Protein AF-A0A660Y5V7-F1 (afdb_monomer_lite)

Secondary structure (DSSP, 8-state):
-TTSHHHHHHHHHH-B-SSS-B--HHHHHT-------HHHHHHHHHHHHHHHHHHHHHHHHHHHHHHHHHHHHHHHHHHHHTTGGGHHHHHHHHHHHHS-HHHHHHHHTTS-HHHHHHHHHS-------HHHHHHHHHHHHHHHHHHHHHHHHHHHHHHHHSS--

pLDDT: mean 76.0, std 17.57, range [40.72, 97.88]

Radius of gyration: 35.85 Å; chains: 1; bounding box: 72×31×100 Å

Structure (mmCIF, N/CA/C/O backbone):
data_AF-A0A660Y5V7-F1
#
_entry.id   AF-A0A660Y5V7-F1
#
loop_
_atom_site.group_PDB
_atom_site.id
_atom_site.type_symbol
_atom_site.label_atom_id
_atom_site.label_alt_id
_atom_site.label_comp_id
_atom_site.label_asym_id
_atom_site.label_entity_id
_atom_site.label_seq_id
_atom_site.pdbx_PDB_ins_code
_atom_site.Cartn_x
_atom_site.Cartn_y
_atom_site.Cartn_z
_atom_site.occupancy
_atom_site.B_iso_or_equiv
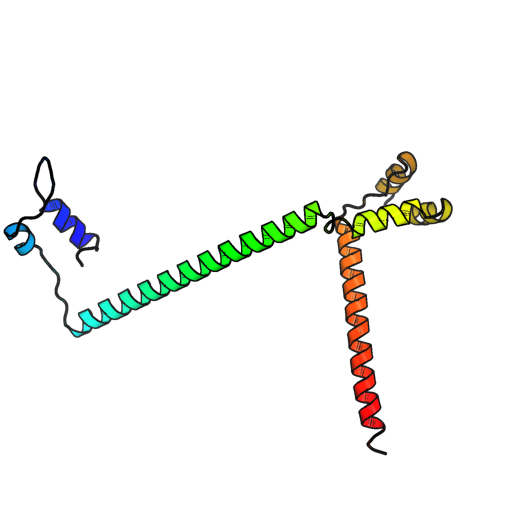_atom_site.auth_seq_id
_atom_site.auth_comp_id
_atom_site.auth_asym_id
_atom_site.auth_atom_id
_atom_site.pdbx_PDB_model_num
ATOM 1 N N . PHE A 1 1 ? -15.061 2.137 18.866 1.00 87.19 1 PHE A N 1
ATOM 2 C CA . PHE A 1 1 ? -14.893 2.781 20.186 1.00 87.19 1 PHE A CA 1
ATOM 3 C C . PHE A 1 1 ? -13.682 2.246 20.952 1.00 87.19 1 PHE A C 1
ATOM 5 O O . PHE A 1 1 ? -12.762 3.018 21.168 1.00 87.19 1 PHE A O 1
ATOM 12 N N . LEU A 1 2 ? -13.624 0.957 21.320 1.00 90.06 2 LEU A N 1
ATOM 13 C CA . LEU A 1 2 ? -12.530 0.424 22.159 1.00 90.06 2 LEU A CA 1
ATOM 14 C C . LEU A 1 2 ? -11.126 0.631 21.565 1.00 90.06 2 LEU A C 1
ATOM 16 O O . LEU A 1 2 ? -10.201 0.940 22.299 1.00 90.06 2 LEU A O 1
ATOM 20 N N . ASN A 1 3 ? -10.986 0.549 20.240 1.00 90.44 3 ASN A N 1
ATOM 21 C CA . ASN A 1 3 ? -9.714 0.788 19.539 1.00 90.44 3 ASN A CA 1
ATOM 22 C C . ASN A 1 3 ? -9.455 2.268 19.196 1.00 90.44 3 ASN A C 1
ATOM 24 O O . ASN A 1 3 ? -8.478 2.578 18.526 1.00 90.44 3 ASN A O 1
ATOM 28 N N . SER A 1 4 ? -10.347 3.184 19.584 1.00 91.75 4 SER A N 1
ATOM 29 C CA . SER A 1 4 ? -10.115 4.621 19.382 1.00 91.75 4 SER A CA 1
ATOM 30 C C . SER A 1 4 ? -9.173 5.163 20.460 1.00 91.75 4 SER A C 1
ATOM 32 O O . SER A 1 4 ? -9.198 4.620 21.566 1.00 91.75 4 SER A O 1
ATOM 34 N N . PRO A 1 5 ? -8.418 6.248 20.199 1.00 93.69 5 PRO A N 1
ATOM 35 C CA . PRO A 1 5 ? -7.536 6.860 21.195 1.00 93.69 5 PRO A CA 1
ATOM 36 C C . PRO A 1 5 ? -8.252 7.141 22.518 1.00 93.69 5 PRO A C 1
ATOM 38 O O . PRO A 1 5 ? -7.811 6.689 23.561 1.00 93.69 5 PRO A O 1
ATOM 41 N N . PHE A 1 6 ? -9.450 7.727 22.457 1.00 92.44 6 PHE A N 1
ATOM 42 C CA . PHE A 1 6 ? -10.273 7.985 23.639 1.00 92.44 6 PHE A CA 1
ATOM 43 C C . PHE A 1 6 ? -10.605 6.717 24.449 1.00 92.44 6 PHE A C 1
ATOM 45 O O . PHE A 1 6 ? -10.541 6.716 25.677 1.00 92.44 6 PHE A O 1
ATOM 52 N N . GLY A 1 7 ? -10.971 5.625 23.767 1.00 93.00 7 GLY A N 1
ATOM 53 C CA . GLY A 1 7 ? -11.265 4.349 24.424 1.00 93.00 7 GLY A CA 1
ATOM 54 C C . GLY A 1 7 ? -10.016 3.711 25.034 1.00 93.00 7 GLY A C 1
ATOM 55 O O . GLY A 1 7 ? -10.078 3.187 26.144 1.00 93.00 7 GLY A O 1
ATOM 56 N N . GLN A 1 8 ? -8.885 3.799 24.334 1.00 93.75 8 GLN A N 1
ATOM 57 C CA . GLN A 1 8 ? -7.592 3.313 24.808 1.00 93.75 8 GLN A CA 1
ATOM 58 C C . GLN A 1 8 ? -7.100 4.116 26.015 1.00 93.75 8 GLN A C 1
ATOM 60 O O . GLN A 1 8 ? -6.740 3.511 27.016 1.00 93.75 8 GLN A O 1
ATOM 65 N N . ASP A 1 9 ? -7.184 5.446 25.997 1.00 93.50 9 ASP A N 1
ATOM 66 C CA . ASP A 1 9 ? -6.820 6.306 27.131 1.00 93.50 9 ASP A CA 1
ATOM 67 C C . ASP A 1 9 ? -7.626 5.953 28.388 1.00 93.50 9 ASP A C 1
ATOM 69 O O . ASP A 1 9 ? -7.100 5.888 29.506 1.00 93.50 9 ASP A O 1
ATOM 73 N N . GLN A 1 10 ? -8.919 5.659 28.215 1.00 92.94 10 GLN A N 1
ATOM 74 C CA . GLN A 1 10 ? -9.758 5.202 29.316 1.00 92.94 10 GLN A CA 1
ATOM 75 C C . GLN A 1 10 ? -9.331 3.822 29.843 1.00 92.94 10 GLN A C 1
ATOM 77 O O . GLN A 1 10 ? -9.349 3.594 31.054 1.00 92.94 10 GLN A O 1
ATOM 82 N N . ILE A 1 11 ? -8.933 2.904 28.961 1.00 91.88 11 ILE A N 1
ATOM 83 C CA . ILE A 1 11 ? -8.413 1.584 29.340 1.00 91.88 11 ILE A CA 1
ATOM 84 C C . ILE A 1 11 ? -7.086 1.734 30.095 1.00 91.88 11 ILE A C 1
ATOM 86 O O . ILE A 1 11 ? -6.975 1.216 31.205 1.00 91.88 11 ILE A O 1
ATOM 90 N N . PHE A 1 12 ? -6.134 2.500 29.558 1.00 90.88 12 PHE A N 1
ATOM 91 C CA . PHE A 1 12 ? -4.811 2.734 30.146 1.00 90.88 12 PHE A CA 1
ATOM 92 C C . PHE A 1 12 ? -4.877 3.403 31.521 1.00 90.88 12 PHE A C 1
ATOM 94 O O . PHE A 1 12 ? -4.103 3.063 32.410 1.00 90.88 12 PHE A O 1
ATOM 101 N N . SER A 1 13 ? -5.826 4.318 31.728 1.00 89.44 13 SER A N 1
ATOM 102 C CA . SER A 1 13 ? -6.029 4.968 33.030 1.00 89.44 13 SER A CA 1
ATOM 103 C C . SER A 1 13 ? -6.742 4.088 34.061 1.00 89.44 13 SER A C 1
ATOM 105 O O . SER A 1 13 ? -6.656 4.356 35.258 1.00 89.44 13 SER A O 1
ATOM 107 N N . THR A 1 14 ? -7.459 3.051 33.618 1.00 88.00 14 THR A N 1
ATOM 108 C CA . THR A 1 14 ? -8.280 2.204 34.497 1.00 88.00 14 THR A CA 1
ATOM 109 C C . THR A 1 14 ? -7.625 0.855 34.796 1.00 88.00 14 THR A C 1
ATOM 111 O O . THR A 1 14 ? -7.930 0.257 35.830 1.00 88.00 14 THR A O 1
ATOM 114 N N . GLN A 1 15 ? -6.756 0.355 33.915 1.00 87.88 15 GLN A N 1
ATOM 115 C CA . GLN A 1 15 ? -6.053 -0.915 34.095 1.00 87.88 15 GLN A CA 1
ATOM 116 C C . GLN A 1 15 ? -5.125 -0.886 35.314 1.00 87.88 15 GLN A C 1
ATOM 118 O O . GLN A 1 15 ? -4.581 0.150 35.689 1.00 87.88 15 GLN A O 1
ATOM 123 N N . ALA A 1 16 ? -4.962 -2.040 35.955 1.00 82.19 16 ALA A N 1
ATOM 124 C CA . ALA A 1 16 ? -4.109 -2.189 37.128 1.00 82.19 16 ALA A CA 1
ATOM 125 C C . ALA A 1 16 ? -3.409 -3.555 37.118 1.00 82.19 16 ALA A C 1
ATOM 127 O O . ALA A 1 16 ? -3.912 -4.509 36.524 1.00 82.19 16 ALA A O 1
ATOM 128 N N . GLY A 1 17 ? -2.275 -3.651 37.814 1.00 80.56 17 GLY A N 1
ATOM 129 C CA . GLY A 1 17 ? -1.512 -4.890 37.987 1.00 80.56 17 GLY A CA 1
ATOM 130 C C . GLY A 1 17 ? -0.020 -4.693 37.724 1.00 80.56 17 GLY A C 1
ATOM 131 O O . GLY A 1 17 ? 0.356 -4.112 36.720 1.00 80.56 17 GLY A O 1
ATOM 132 N N . VAL A 1 18 ? 0.832 -5.182 38.631 1.00 73.31 18 VAL A N 1
ATOM 133 C CA . VAL A 1 18 ? 2.296 -4.983 38.562 1.00 73.31 18 VAL A CA 1
ATOM 134 C C . VAL A 1 18 ? 2.969 -5.969 37.598 1.00 73.31 18 VAL A C 1
ATOM 136 O O . VAL A 1 18 ? 3.915 -5.615 36.908 1.00 73.31 18 VAL A O 1
ATOM 139 N N . THR A 1 19 ? 2.491 -7.218 37.542 1.00 79.62 19 THR A N 1
ATOM 140 C CA . THR A 1 19 ? 3.087 -8.280 36.703 1.00 79.62 19 THR A CA 1
ATOM 141 C C . THR A 1 19 ? 2.336 -8.492 35.386 1.00 79.62 19 THR A C 1
ATOM 143 O O . THR A 1 19 ? 2.937 -8.862 34.382 1.00 79.62 19 THR A O 1
ATOM 146 N N . ARG A 1 20 ? 1.015 -8.280 35.382 1.00 78.62 20 ARG A N 1
ATOM 147 C CA . ARG A 1 20 ? 0.159 -8.291 34.189 1.00 78.62 20 ARG A CA 1
ATOM 148 C C . ARG A 1 20 ? -0.906 -7.223 34.365 1.00 78.62 20 ARG A C 1
ATOM 150 O O . ARG A 1 20 ? -1.731 -7.334 35.270 1.00 78.62 20 ARG A O 1
ATOM 157 N N . GLU A 1 21 ? -0.872 -6.215 33.511 1.00 83.44 21 GLU A N 1
ATOM 158 C CA . GLU A 1 21 ? -1.908 -5.191 33.470 1.00 83.44 21 GLU A CA 1
ATOM 159 C C . GLU A 1 21 ? -3.186 -5.786 32.874 1.00 83.44 21 GLU A C 1
ATOM 161 O O . GLU A 1 21 ? -3.155 -6.528 31.888 1.00 83.44 21 GLU A O 1
ATOM 166 N N . GLY A 1 22 ? -4.321 -5.501 33.506 1.00 88.12 22 GLY A N 1
ATOM 167 C CA . GLY A 1 22 ? -5.615 -5.957 33.029 1.00 88.12 22 GLY A CA 1
ATOM 168 C C . GLY A 1 22 ? -6.766 -5.156 33.616 1.00 88.12 22 GLY A C 1
ATOM 169 O O . GLY A 1 22 ? -6.606 -4.385 34.565 1.00 88.12 22 GLY A O 1
ATOM 170 N N . LEU A 1 23 ? -7.947 -5.362 33.036 1.00 90.31 23 LEU A N 1
ATOM 171 C CA . LEU A 1 23 ? -9.202 -4.821 33.541 1.00 90.31 23 LEU A CA 1
ATOM 172 C C . LEU A 1 23 ? -10.016 -5.944 34.183 1.00 90.31 23 LEU A C 1
ATOM 174 O O . LEU A 1 23 ? -10.319 -6.956 33.553 1.00 90.31 23 LEU A O 1
ATOM 178 N N . ASN A 1 24 ? -10.404 -5.750 35.437 1.00 90.06 24 ASN A N 1
ATOM 179 C CA . ASN A 1 24 ? -11.390 -6.581 36.109 1.00 90.06 24 ASN A CA 1
ATOM 180 C C . ASN A 1 24 ? -12.817 -6.200 35.678 1.00 90.06 24 ASN A C 1
ATOM 182 O O . ASN A 1 24 ? -13.066 -5.143 35.095 1.00 90.06 24 ASN A O 1
ATOM 186 N N . TYR A 1 25 ? -13.786 -7.051 36.011 1.00 89.44 25 TYR A N 1
ATOM 187 C CA . TYR A 1 25 ? -15.192 -6.843 35.651 1.00 89.44 25 TYR A CA 1
ATOM 188 C C . TYR A 1 25 ? -15.741 -5.468 36.082 1.00 89.44 25 TYR A C 1
ATOM 190 O O . TYR A 1 25 ? -16.418 -4.784 35.312 1.00 89.44 25 TYR A O 1
ATOM 198 N N . ASN A 1 26 ? -15.409 -5.025 37.298 1.00 90.50 26 ASN A N 1
ATOM 199 C CA . ASN A 1 26 ? -15.878 -3.745 37.831 1.00 90.50 26 ASN A CA 1
ATOM 200 C C . ASN A 1 26 ? -15.255 -2.547 37.103 1.00 90.50 26 ASN A C 1
ATOM 202 O O . ASN A 1 26 ? -15.908 -1.517 36.957 1.00 90.50 26 ASN A O 1
ATOM 206 N N . GLN A 1 27 ? -14.009 -2.673 36.652 1.00 90.75 27 GLN A N 1
ATOM 207 C CA . GLN A 1 27 ? -13.315 -1.673 35.845 1.00 90.75 27 GLN A CA 1
ATOM 208 C C . GLN A 1 27 ? -13.943 -1.563 34.453 1.00 90.75 27 GLN A C 1
ATOM 210 O O . GLN A 1 27 ? -14.259 -0.458 34.021 1.00 90.75 27 GLN A O 1
ATOM 215 N N . ILE A 1 28 ? -14.232 -2.695 33.801 1.00 91.19 28 ILE A N 1
ATOM 216 C CA . ILE A 1 28 ? -14.911 -2.725 32.494 1.00 91.19 28 ILE A CA 1
ATOM 217 C C . ILE A 1 28 ? -16.284 -2.046 32.582 1.00 91.19 28 ILE A C 1
ATOM 219 O O . ILE A 1 28 ? -16.624 -1.214 31.745 1.00 91.19 28 ILE A O 1
ATOM 223 N N . ARG A 1 29 ? -17.062 -2.340 33.630 1.00 91.25 29 ARG A N 1
ATOM 224 C CA . ARG A 1 29 ? -18.400 -1.757 33.827 1.00 91.25 29 ARG A CA 1
ATOM 225 C C . ARG A 1 29 ? -18.383 -0.235 34.038 1.00 91.25 29 ARG A C 1
ATOM 227 O O . ARG A 1 29 ? -19.407 0.414 33.846 1.00 91.25 29 ARG A O 1
ATOM 234 N N . LYS A 1 30 ? -17.246 0.338 34.440 1.00 91.00 30 LYS A N 1
ATOM 235 C CA . LYS A 1 30 ? -17.072 1.786 34.647 1.00 91.00 30 LYS A CA 1
ATOM 236 C C . LYS A 1 30 ? -16.636 2.535 33.384 1.00 91.00 30 LYS A C 1
ATOM 238 O O . LYS A 1 30 ? -16.566 3.765 33.425 1.00 91.00 30 LYS A O 1
ATOM 243 N N . LEU A 1 31 ? -16.350 1.832 32.284 1.00 91.50 31 LEU A N 1
ATOM 244 C CA . LEU A 1 31 ? -15.997 2.470 31.019 1.00 91.50 31 LEU A CA 1
ATOM 245 C C . LEU A 1 31 ? -17.157 3.344 30.523 1.00 91.50 31 LEU A C 1
ATOM 247 O O . LEU A 1 31 ? -18.326 2.962 30.569 1.00 91.50 31 LEU A O 1
ATOM 251 N N . ARG A 1 32 ? -16.821 4.544 30.051 1.00 91.75 32 ARG A N 1
ATOM 252 C CA . ARG A 1 32 ? -17.783 5.547 29.593 1.00 91.75 32 ARG A CA 1
ATOM 253 C C . ARG A 1 32 ? -17.864 5.443 28.083 1.00 91.75 32 ARG A C 1
ATOM 255 O O . ARG A 1 32 ? -17.087 6.067 27.368 1.00 91.75 32 ARG A O 1
ATOM 262 N N . VAL A 1 33 ? -18.799 4.628 27.614 1.00 91.50 33 VAL A N 1
ATOM 263 C CA . VAL A 1 33 ? -19.036 4.443 26.183 1.00 91.50 33 VAL A CA 1
ATOM 264 C C . VAL A 1 33 ? -20.050 5.494 25.711 1.00 91.50 33 VAL A C 1
ATOM 266 O O . VAL A 1 33 ? -21.186 5.473 26.185 1.00 91.50 33 VAL A O 1
ATOM 269 N N . PRO A 1 34 ? -19.685 6.417 24.801 1.00 88.94 34 PRO A N 1
ATOM 270 C CA . PRO A 1 34 ? -20.644 7.289 24.148 1.00 88.94 34 PRO A CA 1
ATOM 271 C C . PRO A 1 34 ? -21.532 6.427 23.250 1.00 88.94 34 PRO A C 1
ATOM 273 O O . PRO A 1 34 ? -21.035 5.698 22.388 1.00 88.94 34 PRO A O 1
ATOM 276 N N . LEU A 1 35 ? -22.840 6.491 23.478 1.00 91.19 35 LEU A N 1
ATOM 277 C CA . LEU A 1 35 ? -23.828 5.716 22.739 1.00 91.19 35 LEU A CA 1
ATOM 278 C C . LEU A 1 35 ? -24.683 6.670 21.892 1.00 91.19 35 LEU A C 1
ATOM 280 O O . LEU A 1 35 ? -25.616 7.269 22.429 1.00 91.19 35 LEU A O 1
ATOM 284 N N . PRO A 1 36 ? -24.355 6.860 20.601 1.00 92.38 36 PRO A N 1
ATOM 285 C CA . PRO A 1 36 ? -25.155 7.699 19.715 1.00 92.38 36 PRO A CA 1
ATOM 286 C C . PRO A 1 36 ? -26.482 7.006 19.340 1.00 92.38 36 PRO A C 1
ATOM 288 O O . PRO A 1 36 ? -26.651 5.813 19.618 1.00 92.38 36 PRO A O 1
ATOM 291 N N . PRO A 1 37 ? -27.436 7.707 18.703 1.00 97.00 37 PRO A N 1
ATOM 292 C CA . PRO A 1 37 ? -28.652 7.100 18.158 1.00 97.00 37 PRO A CA 1
ATOM 293 C C . PRO A 1 37 ? -28.355 5.941 17.193 1.00 97.00 37 PRO A C 1
ATOM 295 O O . PRO A 1 37 ? -27.316 5.921 16.536 1.00 97.00 37 PRO A O 1
ATOM 298 N N . LEU A 1 38 ? -29.277 4.978 17.068 1.00 96.62 38 LEU A N 1
ATOM 299 C CA . LEU A 1 38 ? -29.070 3.772 16.244 1.00 96.62 38 LEU A CA 1
ATOM 300 C C . LEU A 1 38 ? -28.742 4.080 14.776 1.00 96.62 38 LEU A C 1
ATOM 302 O O . LEU A 1 38 ? -27.912 3.403 14.175 1.00 96.62 38 LEU A O 1
ATOM 306 N N . GLU A 1 39 ? -29.366 5.108 14.207 1.00 97.19 39 GLU A N 1
ATOM 307 C CA . GLU A 1 39 ? -29.094 5.537 12.833 1.00 97.19 39 GLU A CA 1
ATOM 308 C C . GLU A 1 39 ? -27.638 5.996 12.659 1.00 97.19 39 GLU A C 1
ATOM 310 O O . GLU A 1 39 ? -26.948 5.555 11.738 1.00 97.19 39 GLU A O 1
ATOM 315 N N . GLU A 1 40 ? -27.131 6.796 13.599 1.00 95.88 40 GLU A N 1
ATOM 316 C CA . GLU A 1 40 ? -25.730 7.219 13.608 1.00 95.88 40 GLU A CA 1
ATOM 317 C C . GLU A 1 40 ? -24.780 6.039 13.835 1.00 95.88 40 GLU A C 1
ATOM 319 O O . GLU A 1 40 ? -23.732 5.970 13.195 1.00 95.88 40 GLU A O 1
ATOM 324 N N . GLN A 1 41 ? -25.139 5.076 14.694 1.00 95.00 41 GLN A N 1
ATOM 325 C CA . GLN A 1 41 ? -24.338 3.862 14.886 1.00 95.00 41 GLN A CA 1
ATOM 326 C C . GLN A 1 41 ? -24.169 3.094 13.569 1.00 95.00 41 GLN A C 1
ATOM 328 O O . GLN A 1 41 ? -23.047 2.726 13.216 1.00 95.00 41 GLN A O 1
ATOM 333 N N . HIS A 1 42 ? -25.257 2.891 12.820 1.00 96.69 42 HIS A N 1
ATOM 334 C CA . HIS A 1 42 ? -25.204 2.226 11.518 1.00 96.69 42 HIS A CA 1
ATOM 335 C C . HIS A 1 42 ? -24.374 3.010 10.500 1.00 96.69 42 HIS A C 1
ATOM 337 O O . HIS A 1 42 ? -23.572 2.416 9.778 1.00 96.69 42 HIS A O 1
ATOM 343 N N . GLU A 1 43 ? -24.516 4.334 10.457 1.00 97.25 43 GLU A N 1
ATOM 344 C CA . GLU A 1 43 ? -23.746 5.169 9.535 1.00 97.25 43 GLU A CA 1
ATOM 345 C C . GLU A 1 43 ? -22.244 5.145 9.859 1.00 97.25 43 GLU A C 1
ATOM 347 O O . GLU A 1 43 ? -21.415 5.049 8.950 1.00 97.25 43 GLU A O 1
ATOM 352 N N . ILE A 1 44 ? -21.876 5.163 11.144 1.00 94.75 44 ILE A N 1
ATOM 353 C CA . ILE A 1 44 ? -20.484 5.016 11.586 1.00 94.75 44 ILE A CA 1
ATOM 354 C C . ILE A 1 44 ? -19.925 3.666 11.129 1.00 94.75 44 ILE A C 1
ATOM 356 O O . ILE A 1 44 ? -18.851 3.630 10.525 1.00 94.75 44 ILE A O 1
ATOM 360 N N . VAL A 1 45 ? -20.646 2.567 11.374 1.00 95.00 45 VAL A N 1
ATOM 361 C CA . VAL A 1 45 ? -20.208 1.220 10.972 1.00 95.00 45 VAL A CA 1
ATOM 362 C C . VAL A 1 45 ? -20.037 1.140 9.456 1.00 95.00 45 VAL A C 1
ATOM 364 O O . VAL A 1 45 ? -18.973 0.738 8.990 1.00 95.00 45 VAL A O 1
ATOM 367 N N . ARG A 1 46 ? -21.015 1.627 8.683 1.00 97.44 46 ARG A N 1
ATOM 368 C CA . ARG A 1 46 ? -20.963 1.641 7.214 1.00 97.44 46 ARG A CA 1
ATOM 369 C C . ARG A 1 46 ? -19.720 2.357 6.686 1.00 97.44 46 ARG A C 1
ATOM 371 O O . ARG A 1 46 ? -19.061 1.859 5.773 1.00 97.44 46 ARG A O 1
ATOM 378 N N . ARG A 1 47 ? -19.388 3.527 7.245 1.00 97.25 47 ARG A N 1
ATOM 379 C CA . ARG A 1 47 ? -18.201 4.299 6.839 1.00 97.25 47 ARG A CA 1
ATOM 380 C C . ARG A 1 47 ? -16.905 3.587 7.198 1.00 97.25 47 ARG A C 1
ATOM 382 O O . ARG A 1 47 ? -15.996 3.544 6.376 1.00 97.25 47 ARG A O 1
ATOM 389 N N . VAL A 1 48 ? -16.82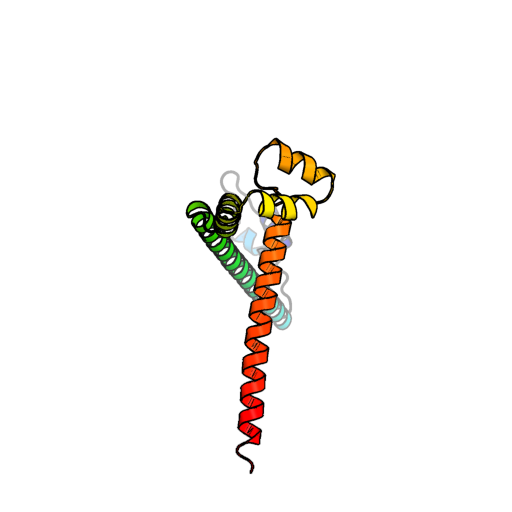4 3.028 8.402 1.00 95.81 48 VAL A N 1
ATOM 390 C CA . VAL A 1 48 ? -15.644 2.282 8.856 1.00 95.81 48 VAL A CA 1
ATOM 391 C C . VAL A 1 48 ? -15.414 1.055 7.972 1.00 95.81 48 VAL A C 1
ATOM 393 O O . VAL A 1 48 ? -14.303 0.855 7.491 1.00 95.81 48 VAL A O 1
ATOM 396 N N . GLU A 1 49 ? -16.457 0.282 7.676 1.00 96.12 49 GLU A N 1
ATOM 397 C CA . GLU A 1 49 ? -16.369 -0.873 6.775 1.00 96.12 49 GLU A CA 1
ATOM 398 C C . GLU A 1 49 ? -15.954 -0.480 5.353 1.00 96.12 49 GLU A C 1
ATOM 400 O O . GLU A 1 49 ? -15.143 -1.169 4.735 1.00 96.12 49 GLU A O 1
ATOM 405 N N . ALA A 1 50 ? -16.475 0.632 4.828 1.00 96.81 50 ALA A N 1
ATOM 406 C CA . ALA A 1 50 ? -16.071 1.140 3.520 1.00 96.81 50 ALA A CA 1
ATOM 407 C C . ALA A 1 50 ? -14.581 1.521 3.489 1.00 96.81 50 ALA A C 1
ATOM 409 O O . ALA A 1 50 ? -13.894 1.220 2.513 1.00 96.81 50 ALA A O 1
ATOM 410 N N . LEU A 1 51 ? -14.069 2.136 4.561 1.00 96.56 51 LEU A N 1
ATOM 411 C CA . LEU A 1 51 ? -12.650 2.475 4.684 1.00 96.56 51 LEU A CA 1
ATOM 412 C C . LEU A 1 51 ? -11.763 1.230 4.778 1.00 96.56 51 LEU A C 1
ATOM 414 O O . LEU A 1 51 ? -10.716 1.202 4.137 1.00 96.56 51 LEU A O 1
ATOM 418 N N . PHE A 1 52 ? -12.180 0.194 5.512 1.00 96.12 52 PHE A N 1
ATOM 419 C CA . PHE A 1 52 ? -11.438 -1.070 5.565 1.00 96.12 52 PHE A CA 1
ATOM 420 C C . PHE A 1 52 ? -11.385 -1.757 4.200 1.00 96.12 52 PHE A C 1
ATOM 422 O O . PHE A 1 52 ? -10.303 -2.108 3.747 1.00 96.12 52 PHE A O 1
ATOM 429 N N . LYS A 1 53 ? -12.514 -1.834 3.484 1.00 97.12 53 LYS A N 1
ATOM 430 C CA . LYS A 1 53 ? -12.533 -2.371 2.112 1.00 97.12 53 LYS A CA 1
ATOM 431 C C . LYS A 1 53 ? -11.599 -1.601 1.183 1.00 97.12 53 LYS A C 1
ATOM 433 O O . LYS A 1 53 ? -10.885 -2.200 0.386 1.00 97.12 53 LYS A O 1
ATOM 438 N N . PHE A 1 54 ? -11.592 -0.275 1.289 1.00 96.75 54 PHE A N 1
ATOM 439 C CA . PHE A 1 54 ? -10.689 0.553 0.500 1.00 96.75 54 PHE A CA 1
ATOM 440 C C . PHE A 1 54 ? -9.216 0.297 0.853 1.00 96.75 54 PHE A C 1
ATOM 442 O O . PHE A 1 54 ? -8.382 0.208 -0.048 1.00 96.75 54 PHE A O 1
ATOM 449 N N . ALA A 1 55 ? -8.889 0.141 2.138 1.00 97.56 55 ALA A N 1
ATOM 450 C CA . ALA A 1 55 ? -7.541 -0.211 2.576 1.00 97.56 55 ALA A CA 1
ATOM 451 C C . ALA A 1 55 ? -7.098 -1.573 2.009 1.00 97.56 55 ALA A C 1
ATOM 453 O O . ALA A 1 55 ? -6.016 -1.654 1.426 1.00 97.56 55 ALA A O 1
ATOM 454 N N . ASP A 1 56 ? -7.962 -2.591 2.073 1.00 97.44 56 ASP A N 1
ATOM 455 C CA . ASP A 1 56 ? -7.701 -3.923 1.512 1.00 97.44 56 ASP A CA 1
ATOM 456 C C . ASP A 1 56 ? -7.443 -3.859 -0.006 1.00 97.44 56 ASP A C 1
ATOM 458 O O . ASP A 1 56 ? -6.540 -4.510 -0.541 1.00 97.44 56 ASP A O 1
ATOM 462 N N . GLU A 1 57 ? -8.216 -3.044 -0.734 1.00 97.25 57 GLU A N 1
ATOM 463 C CA . GLU A 1 57 ? -8.015 -2.830 -2.170 1.00 97.25 57 GLU A CA 1
ATOM 464 C C . GLU A 1 57 ? -6.666 -2.173 -2.481 1.00 97.25 57 GLU A C 1
ATOM 466 O O . GLU A 1 57 ? -5.994 -2.560 -3.445 1.00 97.25 57 GLU A O 1
ATOM 471 N N . VAL A 1 58 ? -6.264 -1.177 -1.688 1.00 97.62 58 VAL A N 1
ATOM 472 C CA . VAL A 1 58 ? -4.970 -0.499 -1.836 1.00 97.62 58 VAL A CA 1
ATOM 473 C C . VAL A 1 58 ? -3.825 -1.470 -1.563 1.00 97.62 58 VAL A C 1
ATOM 475 O O . VAL A 1 58 ? -2.891 -1.538 -2.365 1.00 97.62 58 VAL A O 1
ATOM 478 N N . GLU A 1 59 ? -3.913 -2.261 -0.494 1.00 97.88 59 GLU A N 1
ATOM 479 C CA . GLU A 1 59 ? -2.909 -3.270 -0.151 1.00 97.88 59 GLU A CA 1
ATOM 480 C C . GLU A 1 59 ? -2.762 -4.309 -1.270 1.00 97.88 59 GLU A C 1
ATOM 482 O O . GLU A 1 59 ? -1.653 -4.583 -1.740 1.00 97.88 59 GLU A O 1
ATOM 487 N N . LYS A 1 60 ? -3.885 -4.809 -1.797 1.00 97.69 60 LYS A N 1
ATOM 488 C CA . LYS A 1 60 ? -3.881 -5.751 -2.921 1.00 97.69 60 LYS A CA 1
ATOM 489 C C . LYS A 1 60 ? -3.207 -5.164 -4.163 1.00 97.69 60 LYS A C 1
ATOM 491 O O . LYS A 1 60 ? -2.381 -5.832 -4.788 1.00 97.69 60 LYS A O 1
ATOM 496 N N . ARG A 1 61 ? -3.527 -3.916 -4.524 1.00 96.75 61 ARG A N 1
ATOM 497 C CA . ARG A 1 61 ? -2.905 -3.233 -5.674 1.00 96.75 61 ARG A CA 1
ATOM 498 C C . ARG A 1 61 ? -1.404 -3.034 -5.474 1.00 96.75 61 ARG A C 1
ATOM 500 O O . ARG A 1 61 ? -0.645 -3.205 -6.429 1.00 96.75 61 ARG A O 1
ATOM 507 N N . ALA A 1 62 ? -0.973 -2.696 -4.260 1.00 97.06 62 ALA A N 1
ATOM 508 C CA . ALA A 1 62 ? 0.441 -2.545 -3.935 1.00 97.06 62 ALA A CA 1
ATOM 509 C C . ALA A 1 62 ? 1.197 -3.873 -4.102 1.00 97.06 62 ALA A C 1
ATOM 511 O O . ALA A 1 62 ? 2.253 -3.907 -4.737 1.00 97.06 62 ALA A O 1
ATOM 512 N N . GLU A 1 63 ? 0.625 -4.981 -3.628 1.00 97.88 63 GLU A N 1
ATOM 513 C CA . GLU A 1 63 ? 1.234 -6.306 -3.762 1.00 97.88 63 GLU A CA 1
ATOM 514 C C . GLU A 1 63 ? 1.294 -6.779 -5.225 1.00 97.88 63 GLU A C 1
ATOM 516 O O . GLU A 1 63 ? 2.303 -7.329 -5.677 1.00 97.88 63 GLU A O 1
ATOM 521 N N . GLU A 1 64 ? 0.249 -6.525 -6.015 1.00 97.44 64 GLU A N 1
ATOM 522 C CA . GLU A 1 64 ? 0.252 -6.805 -7.455 1.00 97.44 64 GLU A CA 1
ATOM 523 C C . GLU A 1 64 ? 1.313 -5.983 -8.204 1.00 97.44 64 GLU A C 1
ATOM 525 O O . GLU A 1 64 ? 2.004 -6.509 -9.087 1.00 97.44 64 GLU A O 1
ATOM 530 N N . ALA A 1 65 ? 1.474 -4.705 -7.849 1.00 95.44 65 ALA A N 1
ATOM 531 C CA . ALA A 1 65 ? 2.507 -3.843 -8.409 1.00 95.44 65 ALA A CA 1
ATOM 532 C C . ALA A 1 65 ? 3.912 -4.345 -8.048 1.00 95.44 65 ALA A C 1
ATOM 534 O O . ALA A 1 65 ? 4.763 -4.452 -8.935 1.00 95.44 65 ALA A O 1
ATOM 535 N N . ARG A 1 66 ? 4.137 -4.741 -6.789 1.00 96.44 66 ARG A N 1
ATOM 536 C CA . ARG A 1 66 ? 5.407 -5.312 -6.316 1.00 96.44 66 ARG A CA 1
ATOM 537 C C . ARG A 1 66 ? 5.797 -6.553 -7.117 1.00 96.44 66 ARG A C 1
ATOM 539 O O . ARG A 1 66 ? 6.871 -6.585 -7.719 1.00 96.44 66 ARG A O 1
ATOM 546 N N . LYS A 1 67 ? 4.878 -7.515 -7.253 1.00 96.56 67 LYS A N 1
ATOM 547 C CA . LYS A 1 67 ? 5.080 -8.730 -8.067 1.00 96.56 67 LYS A CA 1
ATOM 548 C C . LYS A 1 67 ? 5.372 -8.418 -9.534 1.00 96.56 67 LYS A C 1
ATOM 550 O O . LYS A 1 67 ? 6.141 -9.124 -10.191 1.00 96.56 67 LYS A O 1
ATOM 555 N N . ARG A 1 68 ? 4.745 -7.376 -10.087 1.00 95.38 68 ARG A N 1
ATOM 556 C CA . ARG A 1 68 ? 4.993 -6.945 -11.469 1.00 95.38 68 ARG A CA 1
ATOM 557 C C . ARG A 1 68 ? 6.406 -6.397 -11.633 1.00 95.38 68 ARG A C 1
ATOM 559 O O . ARG A 1 68 ? 7.067 -6.763 -12.603 1.00 95.38 68 ARG A O 1
ATOM 566 N N . VAL A 1 69 ? 6.866 -5.565 -10.700 1.00 95.00 69 VAL A N 1
ATOM 567 C CA . VAL A 1 69 ? 8.237 -5.038 -10.698 1.00 95.00 69 VAL A CA 1
ATOM 568 C C . VAL A 1 69 ? 9.239 -6.184 -10.620 1.00 95.00 69 VAL A C 1
ATOM 570 O O . VAL A 1 69 ? 10.113 -6.260 -11.476 1.00 95.00 69 VAL A O 1
ATOM 573 N N . GLU A 1 70 ? 9.060 -7.126 -9.692 1.00 93.88 70 GLU A N 1
ATOM 574 C CA . GLU A 1 70 ? 9.926 -8.309 -9.567 1.00 93.88 70 GLU A CA 1
ATOM 575 C C . GLU A 1 70 ? 9.989 -9.129 -10.863 1.00 93.88 70 GLU A C 1
ATOM 577 O O . GLU A 1 70 ? 11.058 -9.534 -11.313 1.00 93.88 70 GLU A O 1
ATOM 582 N N . ARG A 1 71 ? 8.853 -9.343 -11.533 1.00 94.25 71 ARG A N 1
ATOM 583 C CA . ARG A 1 71 ? 8.845 -10.060 -12.815 1.00 94.25 71 ARG A CA 1
ATOM 584 C C . ARG A 1 71 ? 9.607 -9.301 -13.899 1.00 94.25 71 ARG A C 1
ATOM 586 O O . ARG A 1 71 ? 10.341 -9.912 -14.677 1.00 94.25 71 ARG A O 1
ATOM 593 N N . ILE A 1 72 ? 9.414 -7.985 -13.978 1.00 91.38 72 ILE A N 1
ATOM 594 C CA . ILE A 1 72 ? 10.091 -7.144 -14.968 1.00 91.38 72 ILE A CA 1
ATOM 595 C C . ILE A 1 72 ? 11.595 -7.152 -14.709 1.00 91.38 72 ILE A C 1
ATOM 597 O O . ILE A 1 72 ? 12.348 -7.390 -15.651 1.00 91.38 72 ILE A O 1
ATOM 601 N N . THR A 1 73 ? 12.039 -6.976 -13.463 1.00 88.06 73 THR A N 1
ATOM 602 C CA . THR A 1 73 ? 13.466 -6.991 -13.121 1.00 88.06 73 THR A CA 1
ATOM 603 C C . THR A 1 73 ? 14.101 -8.331 -13.470 1.00 88.06 73 THR A C 1
ATOM 605 O O . THR A 1 73 ? 15.115 -8.343 -14.163 1.00 88.06 73 THR A O 1
ATOM 608 N N . GLN A 1 74 ? 13.466 -9.455 -13.125 1.00 88.75 74 GLN A N 1
ATOM 609 C CA . GLN A 1 74 ? 13.950 -10.784 -13.514 1.00 88.75 74 GLN A CA 1
ATOM 610 C C . GLN A 1 74 ? 14.018 -10.951 -15.035 1.00 88.75 74 GLN A C 1
ATOM 612 O O . GLN A 1 74 ? 15.010 -11.450 -15.566 1.00 88.75 74 GLN A O 1
ATOM 617 N N . SER A 1 75 ? 13.003 -10.481 -15.766 1.00 88.75 75 SER A N 1
ATOM 618 C CA . SER A 1 75 ? 13.015 -10.541 -17.229 1.00 88.75 75 SER A CA 1
ATOM 619 C C . SER A 1 75 ? 14.135 -9.689 -17.836 1.00 88.75 75 SER A C 1
ATOM 621 O O . SER A 1 75 ? 14.805 -10.141 -18.761 1.00 88.75 75 SER A O 1
ATOM 623 N N . ILE A 1 76 ? 14.385 -8.489 -17.303 1.00 85.38 76 ILE A N 1
ATOM 624 C CA . ILE A 1 76 ? 15.447 -7.591 -17.766 1.00 85.38 76 ILE A CA 1
ATOM 625 C C . ILE A 1 76 ? 16.810 -8.204 -17.468 1.00 85.38 76 ILE A C 1
ATOM 627 O O . ILE A 1 76 ? 17.637 -8.263 -18.372 1.00 85.38 76 ILE A O 1
ATOM 631 N N . LEU A 1 77 ? 17.030 -8.716 -16.256 1.00 84.88 77 LEU A N 1
ATOM 632 C CA . LEU A 1 77 ? 18.274 -9.391 -15.883 1.00 84.88 77 LEU A CA 1
ATOM 633 C C . LEU A 1 77 ? 18.536 -10.597 -16.786 1.00 84.88 77 LEU A C 1
ATOM 635 O O . LEU A 1 77 ? 19.625 -10.731 -17.337 1.00 84.88 77 LEU A O 1
ATOM 639 N N . ALA A 1 78 ? 17.525 -11.432 -17.028 1.00 84.44 78 ALA A N 1
ATOM 640 C CA . ALA A 1 78 ? 17.659 -12.579 -17.917 1.00 84.44 78 ALA A CA 1
ATOM 641 C C . ALA A 1 78 ? 18.019 -12.159 -19.357 1.00 84.44 78 ALA A C 1
ATOM 643 O O . ALA A 1 78 ? 18.869 -12.781 -19.994 1.00 84.44 78 ALA A O 1
ATOM 644 N N . ARG A 1 79 ? 17.416 -11.076 -19.866 1.00 79.31 79 ARG A N 1
ATOM 645 C CA . ARG A 1 79 ? 17.753 -10.496 -21.180 1.00 79.31 79 ARG A CA 1
ATOM 646 C C . ARG A 1 79 ? 19.147 -9.862 -21.196 1.00 79.31 79 ARG A C 1
ATOM 648 O O . ARG A 1 79 ? 19.832 -9.940 -22.214 1.00 79.31 79 ARG A O 1
ATOM 655 N N . ALA A 1 80 ? 19.579 -9.268 -20.084 1.00 74.44 80 ALA A N 1
ATOM 656 C CA . ALA A 1 80 ? 20.919 -8.716 -19.915 1.00 74.44 80 ALA A CA 1
ATOM 657 C C . ALA A 1 80 ? 21.980 -9.822 -19.981 1.00 74.44 80 ALA A C 1
ATOM 659 O O . ALA A 1 80 ? 22.911 -9.717 -20.775 1.00 74.44 80 ALA A O 1
ATOM 660 N N . PHE A 1 81 ? 21.794 -10.921 -19.239 1.00 79.81 81 PHE A N 1
ATOM 661 C CA . PHE A 1 81 ? 22.718 -12.061 -19.234 1.00 79.81 81 PHE A CA 1
ATOM 662 C C . PHE A 1 81 ? 22.783 -12.796 -20.576 1.00 79.81 81 PHE A C 1
ATOM 664 O O . PHE A 1 81 ? 23.860 -13.219 -20.986 1.00 79.81 81 PHE A O 1
ATOM 671 N N . ARG A 1 82 ? 21.670 -12.894 -21.316 1.00 81.44 82 ARG A N 1
ATOM 672 C CA . ARG A 1 82 ? 21.687 -13.409 -22.701 1.00 81.44 82 ARG A CA 1
ATOM 673 C C . ARG A 1 82 ? 22.303 -12.424 -23.706 1.00 81.44 82 ARG A C 1
ATOM 675 O O . ARG A 1 82 ? 22.469 -12.749 -24.880 1.00 81.44 82 ARG A O 1
ATOM 682 N N . GLY A 1 83 ? 22.651 -11.214 -23.263 1.00 80.25 83 GLY A N 1
ATOM 683 C CA . GLY A 1 83 ? 23.184 -10.147 -24.105 1.00 80.25 83 GLY A CA 1
ATOM 684 C C . GLY A 1 83 ? 22.177 -9.645 -25.144 1.00 80.25 83 GLY A C 1
ATOM 685 O O . GLY A 1 83 ? 22.566 -9.051 -26.148 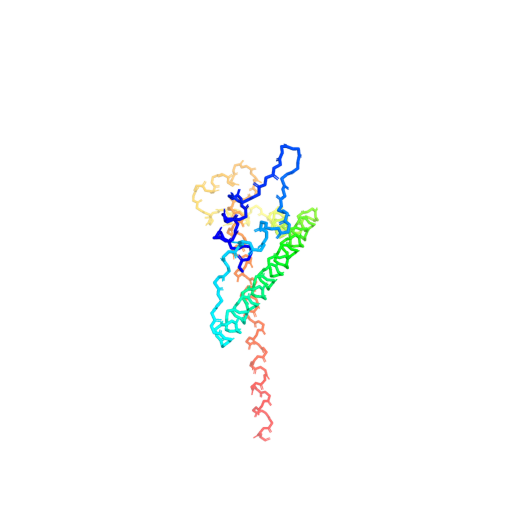1.00 80.25 83 GLY A O 1
ATOM 686 N N . GLU A 1 84 ? 20.884 -9.889 -24.935 1.00 78.25 84 GLU A N 1
ATOM 687 C CA . GLU A 1 84 ? 19.819 -9.423 -25.827 1.00 78.25 84 GLU A CA 1
ATOM 688 C C . GLU A 1 84 ? 19.662 -7.903 -25.751 1.00 78.25 84 GLU A C 1
ATOM 690 O O . GLU A 1 84 ? 19.334 -7.268 -26.748 1.00 78.25 84 GLU A O 1
ATOM 695 N N . LEU A 1 85 ? 19.937 -7.305 -24.585 1.00 73.25 85 LEU A N 1
ATOM 696 C CA . LEU A 1 85 ? 19.898 -5.849 -24.407 1.00 73.25 85 LEU A CA 1
ATOM 697 C C . LEU A 1 85 ? 20.998 -5.122 -25.197 1.00 73.25 85 LEU A C 1
ATOM 699 O O . LEU A 1 85 ? 20.848 -3.942 -25.493 1.00 73.25 85 LEU A O 1
ATOM 703 N N . THR A 1 86 ? 22.079 -5.819 -25.559 1.00 75.94 86 THR A N 1
ATOM 704 C CA . THR A 1 86 ? 23.215 -5.275 -26.320 1.00 75.94 86 THR A CA 1
ATOM 705 C C . THR A 1 86 ? 23.364 -5.923 -27.697 1.00 75.94 86 THR A C 1
ATOM 707 O O . THR A 1 86 ? 24.357 -5.684 -28.381 1.00 75.94 86 THR A O 1
ATOM 710 N N . ALA A 1 87 ? 22.406 -6.751 -28.130 1.00 74.31 87 ALA A N 1
ATOM 711 C CA . ALA A 1 87 ? 22.471 -7.463 -29.407 1.00 74.31 87 ALA A CA 1
ATOM 712 C C . ALA A 1 87 ? 22.546 -6.492 -30.593 1.00 74.31 87 ALA A C 1
ATOM 714 O O . ALA A 1 87 ? 23.472 -6.598 -31.394 1.00 74.31 87 ALA A O 1
ATOM 715 N N . ASP A 1 88 ? 21.655 -5.497 -30.621 1.00 70.62 88 ASP A N 1
ATOM 716 C CA . ASP A 1 88 ? 21.622 -4.459 -31.660 1.00 70.62 88 ASP A CA 1
ATOM 717 C C . ASP A 1 88 ? 22.954 -3.680 -31.723 1.00 70.62 88 ASP A C 1
ATOM 719 O O . ASP A 1 88 ? 23.493 -3.420 -32.797 1.00 70.62 88 ASP A O 1
ATOM 723 N N . PHE A 1 89 ? 23.535 -3.363 -30.559 1.00 68.94 89 PHE A N 1
ATOM 724 C CA . PHE A 1 89 ? 24.833 -2.691 -30.467 1.00 68.94 89 PHE A CA 1
ATOM 725 C C . PHE A 1 89 ? 25.981 -3.577 -30.978 1.00 68.94 89 PHE A C 1
ATOM 727 O O . PHE A 1 89 ? 26.815 -3.130 -31.761 1.00 68.94 89 PHE A O 1
ATOM 734 N N . ARG A 1 90 ? 26.013 -4.860 -30.594 1.00 69.56 90 ARG A N 1
ATOM 735 C CA . ARG A 1 90 ? 27.034 -5.813 -31.062 1.00 69.56 90 ARG A CA 1
ATOM 736 C C . ARG A 1 90 ? 26.956 -6.047 -32.568 1.00 69.56 90 ARG A C 1
ATOM 738 O O . ARG A 1 90 ? 27.995 -6.205 -33.205 1.00 69.56 90 ARG A O 1
ATOM 745 N N . GLU A 1 91 ? 25.754 -6.060 -33.133 1.00 72.44 91 GLU A N 1
ATOM 746 C CA . GLU A 1 91 ? 25.550 -6.144 -34.579 1.00 72.44 91 GLU A CA 1
ATOM 747 C C . GLU A 1 91 ? 26.052 -4.878 -35.285 1.00 72.44 91 GLU A C 1
ATOM 749 O O . GLU A 1 91 ? 26.782 -4.985 -36.268 1.00 72.44 91 GLU A O 1
ATOM 754 N N . ALA A 1 92 ? 25.763 -3.690 -34.745 1.00 69.38 92 ALA A N 1
ATOM 755 C CA . ALA A 1 92 ? 26.277 -2.428 -35.275 1.00 69.38 92 ALA A CA 1
ATOM 756 C C . ALA A 1 92 ? 27.815 -2.373 -35.263 1.00 69.38 92 ALA A C 1
ATOM 758 O O . ALA A 1 92 ? 28.424 -2.061 -36.286 1.00 69.38 92 ALA A O 1
ATOM 759 N N . VAL A 1 93 ? 28.450 -2.763 -34.151 1.00 70.25 93 VAL A N 1
ATOM 760 C CA . VAL A 1 93 ? 29.917 -2.847 -34.040 1.00 70.25 93 VAL A CA 1
ATOM 761 C C . VAL A 1 93 ? 30.492 -3.873 -35.021 1.00 70.25 93 VAL A C 1
ATOM 763 O O . VAL A 1 93 ? 31.533 -3.635 -35.632 1.00 70.25 93 VAL A O 1
ATOM 766 N N . ARG A 1 94 ? 29.824 -5.018 -35.209 1.00 71.50 94 ARG A N 1
ATOM 767 C CA . ARG A 1 94 ? 30.248 -6.037 -36.181 1.00 71.50 94 ARG A CA 1
ATOM 768 C C . ARG A 1 94 ? 30.159 -5.514 -37.614 1.00 71.50 94 ARG A C 1
ATOM 770 O O . ARG A 1 94 ? 31.111 -5.668 -38.369 1.00 71.50 94 ARG A O 1
ATOM 777 N N . ASN A 1 95 ? 29.050 -4.876 -37.974 1.00 74.31 95 ASN A N 1
ATOM 778 C CA . ASN A 1 95 ? 28.855 -4.290 -39.298 1.00 74.31 95 ASN A CA 1
ATOM 779 C C . ASN A 1 95 ? 29.875 -3.177 -39.562 1.00 74.31 95 ASN A C 1
ATOM 781 O O . ASN A 1 95 ? 30.464 -3.145 -40.637 1.00 74.31 95 ASN A O 1
ATOM 785 N N . TRP A 1 96 ? 30.168 -2.339 -38.563 1.00 69.31 96 TRP A N 1
ATOM 786 C CA . TRP A 1 96 ? 31.235 -1.340 -38.636 1.00 69.31 96 TRP A CA 1
ATOM 787 C C . TRP A 1 96 ? 32.594 -1.955 -38.953 1.00 69.31 96 TRP A C 1
ATOM 789 O O . TRP A 1 96 ? 33.256 -1.534 -39.897 1.00 69.31 96 TRP A O 1
ATOM 799 N N . LYS A 1 97 ? 32.978 -3.008 -38.222 1.00 74.25 97 LYS A N 1
ATOM 800 C CA . LYS A 1 97 ? 34.231 -3.743 -38.444 1.00 74.25 97 LYS A CA 1
ATOM 801 C C . LYS A 1 97 ? 34.309 -4.446 -39.804 1.00 74.25 97 LYS A C 1
ATOM 803 O O . LYS A 1 97 ? 35.409 -4.802 -40.218 1.00 74.25 97 LYS A O 1
ATOM 808 N N . ASN A 1 98 ? 33.186 -4.606 -40.499 1.00 77.25 98 ASN A N 1
ATOM 809 C CA . ASN A 1 98 ? 33.124 -5.201 -41.833 1.00 77.25 98 ASN A CA 1
ATOM 810 C C . ASN A 1 98 ? 33.068 -4.157 -42.966 1.00 77.25 98 ASN A C 1
ATOM 812 O O . ASN A 1 98 ? 33.249 -4.529 -44.121 1.00 77.25 98 ASN A O 1
ATOM 816 N N . LEU A 1 99 ? 32.835 -2.873 -42.662 1.00 73.00 99 LEU A N 1
ATOM 817 C CA . LEU A 1 99 ? 32.880 -1.787 -43.652 1.00 73.00 99 LEU A CA 1
ATOM 818 C C . LEU A 1 99 ? 34.319 -1.529 -44.110 1.00 73.00 99 LEU A C 1
ATOM 820 O O . LEU A 1 99 ? 35.250 -1.625 -43.301 1.00 73.00 99 LEU A O 1
ATOM 824 N N . GLY A 1 100 ? 34.494 -1.153 -45.378 1.00 73.12 100 GLY A N 1
ATOM 825 C CA . GLY A 1 100 ? 35.792 -0.745 -45.918 1.00 73.12 100 GLY A CA 1
ATOM 826 C C . GLY A 1 100 ? 36.274 0.592 -45.338 1.00 73.12 100 GLY A C 1
ATOM 827 O O . GLY A 1 100 ? 35.473 1.408 -44.880 1.00 73.12 100 GLY A O 1
ATOM 828 N N . LEU A 1 101 ? 37.588 0.842 -45.381 1.00 68.81 101 LEU A N 1
ATOM 829 C CA . LEU A 1 101 ? 38.217 2.058 -44.834 1.00 68.81 101 LEU A CA 1
ATOM 830 C C . LEU A 1 101 ? 37.596 3.352 -45.389 1.00 68.81 101 LEU A C 1
ATOM 832 O O . LEU A 1 101 ? 37.312 4.267 -44.623 1.00 68.81 101 LEU A O 1
ATOM 836 N N . GLU A 1 102 ? 37.310 3.410 -46.692 1.00 68.06 102 GLU A N 1
ATOM 837 C CA . GLU A 1 102 ? 36.690 4.581 -47.338 1.00 68.06 102 GLU A CA 1
ATOM 838 C C . GLU A 1 102 ? 35.243 4.825 -46.880 1.00 68.06 102 GLU A C 1
ATOM 840 O O . GLU A 1 102 ? 34.807 5.965 -46.703 1.00 68.06 102 GLU A O 1
ATOM 845 N N . GLU A 1 103 ? 34.491 3.754 -46.627 1.00 68.38 103 GLU A N 1
ATOM 846 C CA . GLU A 1 103 ? 33.106 3.841 -46.160 1.00 68.38 103 GLU A CA 1
ATOM 847 C C . GLU A 1 103 ? 33.045 4.307 -44.704 1.00 68.38 103 GLU A C 1
ATOM 849 O O . GLU A 1 103 ? 32.245 5.184 -44.367 1.00 68.38 103 GLU A O 1
ATOM 854 N N . ARG A 1 104 ? 33.937 3.781 -43.852 1.00 68.94 104 ARG A N 1
ATOM 855 C CA . ARG A 1 104 ? 34.106 4.258 -42.471 1.00 68.94 104 ARG A CA 1
ATOM 856 C C . ARG A 1 104 ? 34.533 5.714 -42.446 1.00 68.94 104 ARG A C 1
ATOM 858 O O . ARG A 1 104 ? 33.948 6.503 -41.716 1.00 68.94 104 ARG A O 1
ATOM 865 N N . ARG A 1 105 ? 35.498 6.090 -43.288 1.00 67.94 105 ARG A N 1
ATOM 866 C CA . ARG A 1 105 ? 36.008 7.459 -43.400 1.00 67.94 105 ARG A CA 1
ATOM 867 C C . ARG A 1 105 ? 34.889 8.436 -43.750 1.00 67.94 105 ARG A C 1
ATOM 869 O O . ARG A 1 105 ? 34.721 9.434 -43.055 1.00 67.94 105 ARG A O 1
ATOM 876 N N . LYS A 1 106 ? 34.060 8.112 -44.750 1.00 73.31 106 LYS A N 1
ATOM 877 C CA . LYS A 1 106 ? 32.880 8.914 -45.113 1.00 73.31 106 LYS A CA 1
ATOM 878 C C . LYS A 1 106 ? 31.929 9.119 -43.930 1.00 73.31 106 LYS A C 1
ATOM 880 O O . LYS A 1 106 ? 31.376 10.203 -43.798 1.00 73.31 106 LYS A O 1
ATOM 885 N N . TYR A 1 107 ? 31.750 8.103 -43.087 1.00 66.88 107 TYR A N 1
ATOM 886 C CA . TYR A 1 107 ? 30.922 8.195 -41.885 1.00 66.88 107 TYR A CA 1
ATOM 887 C C . TYR A 1 107 ? 31.570 9.053 -40.791 1.00 66.88 107 TYR A C 1
ATOM 889 O O . TYR A 1 107 ? 30.917 9.948 -40.261 1.00 66.88 107 TYR A O 1
ATOM 897 N N . ILE A 1 108 ? 32.855 8.849 -40.490 1.00 68.56 108 ILE A N 1
ATOM 898 C CA . ILE A 1 108 ? 33.556 9.611 -39.444 1.00 68.56 108 ILE A CA 1
ATOM 899 C C . ILE A 1 108 ? 33.523 11.109 -39.759 1.00 68.56 108 ILE A C 1
ATOM 901 O O . ILE A 1 108 ? 33.200 11.903 -38.888 1.00 68.56 108 ILE A O 1
ATOM 905 N N . PHE A 1 109 ? 33.715 11.506 -41.020 1.00 69.25 109 PHE A N 1
ATOM 906 C CA . PHE A 1 109 ? 33.644 12.917 -41.424 1.00 69.25 109 PHE A CA 1
ATOM 907 C C . PHE A 1 109 ? 32.255 13.569 -41.288 1.00 69.25 109 PHE A C 1
ATOM 909 O O . PHE A 1 109 ? 32.153 14.789 -41.412 1.00 69.25 109 PHE A O 1
ATOM 916 N N . THR A 1 110 ? 31.193 12.793 -41.033 1.00 72.00 110 THR A N 1
ATOM 917 C CA . THR A 1 110 ? 29.854 13.333 -40.728 1.00 72.00 110 THR A CA 1
ATOM 918 C C . THR A 1 110 ? 29.619 13.598 -39.242 1.00 72.00 110 THR A C 1
ATOM 920 O O . THR A 1 110 ? 28.639 14.259 -38.905 1.00 72.00 110 THR A O 1
ATOM 923 N N . LEU A 1 111 ? 30.509 13.118 -38.367 1.00 67.88 111 LEU A N 1
ATOM 924 C CA . LEU A 1 111 ? 30.440 13.345 -36.924 1.00 67.88 111 LEU A CA 1
ATOM 925 C C . LEU A 1 111 ? 30.869 14.780 -36.564 1.00 67.88 111 LEU A C 1
ATOM 927 O O . LEU A 1 111 ? 31.547 15.440 -37.357 1.00 67.88 111 LEU A O 1
ATOM 931 N N . PRO A 1 112 ? 30.520 15.291 -35.374 1.00 71.88 112 PRO A N 1
ATOM 932 C CA . PRO A 1 112 ? 31.076 16.539 -34.852 1.00 71.88 112 PRO A CA 1
ATOM 933 C C . PRO A 1 112 ? 32.611 16.484 -34.788 1.00 71.88 112 PRO A C 1
ATOM 935 O O . PRO A 1 112 ? 33.169 15.447 -34.442 1.00 71.88 112 PRO A O 1
ATOM 938 N N . LYS A 1 113 ? 33.309 17.592 -35.096 1.00 70.31 113 LYS A N 1
ATOM 939 C CA . LYS A 1 113 ? 34.790 17.642 -35.183 1.00 70.31 113 LYS A CA 1
ATOM 940 C C . LYS A 1 113 ? 35.513 17.047 -33.964 1.00 70.31 113 LYS A C 1
ATOM 942 O O . LYS A 1 113 ? 36.542 16.409 -34.139 1.00 70.31 113 LYS A O 1
ATOM 947 N N . GLU A 1 114 ? 34.954 17.230 -32.771 1.00 66.56 114 GLU A N 1
ATOM 948 C CA . GLU A 1 114 ? 35.477 16.712 -31.496 1.00 66.56 114 GLU A CA 1
ATOM 949 C C . GLU A 1 114 ? 35.486 15.170 -31.431 1.00 66.56 114 GLU A C 1
ATOM 951 O O . GLU A 1 114 ? 36.368 14.573 -30.820 1.00 66.56 114 GLU A O 1
ATOM 956 N N . GLU A 1 115 ? 34.545 14.506 -32.106 1.00 63.94 115 GLU A N 1
ATOM 957 C CA . GLU A 1 115 ? 34.429 13.041 -32.153 1.00 63.94 115 GLU A CA 1
ATOM 958 C C . GLU A 1 115 ? 35.180 12.426 -33.343 1.00 63.94 115 GLU A C 1
ATOM 960 O O . GLU A 1 115 ? 35.545 11.249 -33.309 1.00 63.94 115 GLU A O 1
ATOM 965 N N . GLN A 1 116 ? 35.454 13.221 -34.385 1.00 65.12 116 GLN A N 1
ATOM 966 C CA . GLN A 1 116 ? 36.215 12.780 -35.559 1.00 65.12 116 GLN A CA 1
ATOM 967 C C . GLN A 1 116 ? 37.644 12.384 -35.194 1.00 65.12 116 GLN A C 1
ATOM 969 O O . GLN A 1 116 ? 38.133 11.357 -35.659 1.00 65.12 116 GLN A O 1
ATOM 974 N N . GLU A 1 117 ? 38.304 13.200 -34.368 1.00 62.22 117 GLU A N 1
ATOM 975 C CA . GLU A 1 117 ? 39.693 12.988 -33.957 1.00 62.22 117 GLU A CA 1
ATOM 976 C C . GLU A 1 117 ? 39.807 11.694 -33.141 1.00 62.22 117 GLU A C 1
ATOM 978 O O . GLU A 1 117 ? 40.586 10.804 -33.474 1.00 62.22 117 GLU A O 1
ATOM 983 N N . LYS A 1 118 ? 38.916 11.508 -32.166 1.00 60.38 118 LYS A N 1
ATOM 984 C CA . LYS A 1 118 ? 38.872 10.311 -31.320 1.00 60.38 118 LYS A CA 1
ATOM 985 C C . LYS A 1 118 ? 38.621 9.019 -32.112 1.00 60.38 118 LYS A C 1
ATOM 987 O O . LYS A 1 118 ? 39.301 8.019 -31.905 1.00 60.38 118 LYS A O 1
ATOM 992 N N . ALA A 1 119 ? 37.707 9.058 -33.081 1.00 62.31 119 ALA A N 1
ATOM 993 C CA . ALA A 1 119 ? 37.396 7.914 -33.938 1.00 62.31 119 ALA A CA 1
ATOM 994 C C . ALA A 1 119 ? 38.513 7.563 -34.944 1.00 62.31 119 ALA A C 1
ATOM 996 O O . ALA A 1 119 ? 38.586 6.418 -35.391 1.00 62.31 119 ALA A O 1
ATOM 997 N N . LEU A 1 120 ? 39.364 8.526 -35.325 1.00 60.22 120 LEU A N 1
ATOM 998 C CA . LEU A 1 120 ? 40.472 8.307 -36.265 1.00 60.22 120 LEU A CA 1
ATOM 999 C C . LEU A 1 120 ? 41.722 7.700 -35.607 1.00 60.22 120 LEU A C 1
ATOM 1001 O O . LEU A 1 120 ? 42.474 7.014 -36.296 1.00 60.22 120 LEU A O 1
ATOM 1005 N N . TYR A 1 121 ? 41.967 7.974 -34.322 1.00 55.81 121 TYR A N 1
ATOM 1006 C CA . TYR A 1 121 ? 43.208 7.579 -33.640 1.00 55.81 121 TYR A CA 1
ATOM 1007 C C . TYR A 1 121 ? 43.127 6.238 -32.898 1.00 55.81 121 TYR A C 1
ATOM 1009 O O . TYR A 1 121 ? 44.153 5.578 -32.755 1.00 55.81 121 TYR A O 1
ATOM 1017 N N . GLU A 1 122 ? 41.944 5.811 -32.451 1.00 57.75 122 GLU A N 1
ATOM 1018 C CA . GLU A 1 122 ? 41.812 4.625 -31.585 1.00 57.75 122 GLU A CA 1
ATOM 1019 C C . GLU A 1 122 ? 41.314 3.364 -32.320 1.00 57.75 122 GLU A C 1
ATOM 1021 O O . GLU A 1 122 ? 41.260 2.292 -31.724 1.00 57.75 122 GLU A O 1
ATOM 1026 N N . ASP A 1 123 ? 40.963 3.451 -33.614 1.00 54.72 123 ASP A N 1
ATOM 1027 C CA . ASP A 1 123 ? 40.318 2.358 -34.385 1.00 54.72 123 ASP A CA 1
ATOM 1028 C C . ASP A 1 123 ? 39.047 1.804 -33.687 1.00 54.72 123 ASP A C 1
ATOM 1030 O O . ASP A 1 123 ? 38.543 0.704 -33.959 1.00 54.72 123 ASP A O 1
ATOM 1034 N N . GLU A 1 124 ? 38.511 2.593 -32.755 1.00 57.84 124 GLU A N 1
ATOM 1035 C CA . GLU A 1 124 ? 37.353 2.283 -31.942 1.00 57.84 124 GLU A CA 1
ATOM 1036 C C . GLU A 1 124 ? 36.071 2.648 -32.690 1.00 57.84 124 GLU A C 1
ATOM 1038 O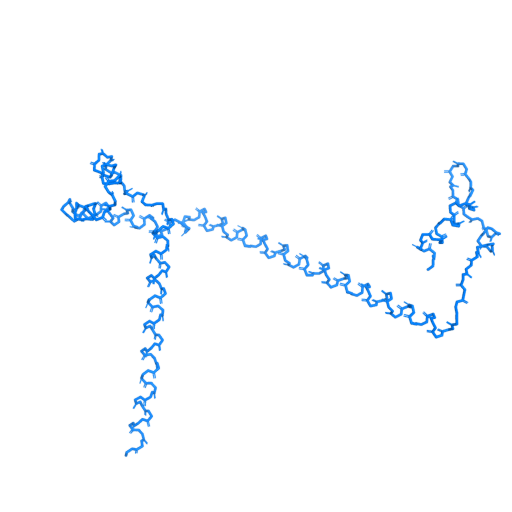 O . GLU A 1 124 ? 35.997 3.598 -33.472 1.00 57.84 124 GLU A O 1
ATOM 1043 N N . PHE A 1 125 ? 35.023 1.853 -32.462 1.00 59.44 125 PHE A N 1
ATOM 1044 C CA . PHE A 1 125 ? 33.689 2.202 -32.934 1.00 59.44 125 PHE A CA 1
ATOM 1045 C C . PHE A 1 125 ? 33.312 3.553 -32.313 1.00 59.44 125 PHE A C 1
ATOM 1047 O O . PHE A 1 125 ? 33.313 3.624 -31.083 1.00 59.44 125 PHE A O 1
ATOM 1054 N N . PRO A 1 126 ? 32.989 4.595 -33.106 1.00 57.72 126 PRO A N 1
ATOM 1055 C CA . PRO A 1 126 ? 32.641 5.896 -32.557 1.00 57.72 126 PRO A CA 1
ATOM 1056 C C . PRO A 1 126 ? 31.387 5.742 -31.699 1.00 57.72 126 PRO A C 1
ATOM 1058 O O . PRO A 1 126 ? 30.271 5.573 -32.198 1.00 57.72 126 PRO A O 1
ATOM 1061 N N . LEU A 1 127 ? 31.607 5.726 -30.386 1.00 51.75 127 LEU A N 1
ATOM 1062 C CA . LEU A 1 127 ? 30.576 5.746 -29.369 1.00 51.75 127 LEU A CA 1
ATOM 1063 C C . LEU A 1 127 ? 30.008 7.164 -29.342 1.00 51.75 127 LEU A C 1
ATOM 1065 O O . LEU A 1 127 ? 30.270 7.917 -28.409 1.00 51.75 127 LEU A O 1
ATOM 1069 N N . GLU A 1 128 ? 29.173 7.523 -30.317 1.00 52.25 128 GLU A N 1
ATOM 1070 C CA . GLU A 1 128 ? 28.061 8.372 -29.903 1.00 52.25 128 GLU A CA 1
ATOM 1071 C C . GLU A 1 128 ? 27.391 7.629 -28.733 1.00 52.25 128 GLU A C 1
ATOM 1073 O O . GLU A 1 128 ? 27.211 6.400 -28.838 1.00 52.25 128 GLU A O 1
ATOM 1078 N N . PRO A 1 129 ? 27.095 8.303 -27.602 1.00 52.06 129 PRO A N 1
ATOM 1079 C CA . PRO A 1 129 ? 26.491 7.664 -26.442 1.00 52.06 129 PRO A CA 1
ATOM 1080 C C . PRO A 1 129 ? 25.375 6.749 -26.931 1.00 52.06 129 PRO A C 1
ATOM 1082 O O . PRO A 1 129 ? 24.567 7.169 -27.760 1.00 52.06 129 PRO A O 1
ATOM 1085 N N . ALA A 1 130 ? 25.354 5.485 -26.493 1.00 50.38 130 ALA A N 1
ATOM 1086 C CA . ALA A 1 130 ? 24.456 4.446 -27.018 1.00 50.38 130 ALA A CA 1
ATOM 1087 C C . ALA A 1 130 ? 22.983 4.902 -27.147 1.00 50.38 130 ALA A C 1
ATOM 1089 O O . ALA A 1 130 ? 22.222 4.357 -27.943 1.00 50.38 130 ALA A O 1
ATOM 1090 N N . GLU A 1 131 ? 22.610 5.932 -26.393 1.00 46.41 131 GLU A N 1
ATOM 1091 C CA . GLU A 1 131 ? 21.450 6.803 -26.544 1.00 46.41 131 GLU A CA 1
ATOM 1092 C C . GLU A 1 131 ? 21.088 7.188 -27.993 1.00 46.41 131 GLU A C 1
ATOM 1094 O O . GLU A 1 131 ? 19.980 6.871 -28.415 1.00 46.41 131 GLU A O 1
ATOM 1099 N N . HIS A 1 132 ? 21.984 7.764 -28.801 1.00 58.03 132 HIS A N 1
ATOM 1100 C CA . HIS A 1 132 ? 21.647 8.216 -30.163 1.00 58.03 132 HIS A CA 1
ATOM 1101 C C . HIS A 1 132 ? 21.445 7.058 -31.151 1.00 58.03 132 HIS A C 1
ATOM 1103 O O . HIS A 1 132 ? 20.576 7.107 -32.025 1.00 58.03 132 HIS A O 1
ATOM 1109 N N . LEU A 1 133 ? 22.201 5.966 -31.000 1.00 53.09 133 LEU A N 1
ATOM 1110 C CA . LEU A 1 133 ? 21.996 4.727 -31.760 1.00 53.09 133 LEU A CA 1
ATOM 1111 C C . LEU A 1 133 ? 20.658 4.077 -31.402 1.00 53.09 133 LEU A C 1
ATOM 1113 O O . LEU A 1 133 ? 19.925 3.637 -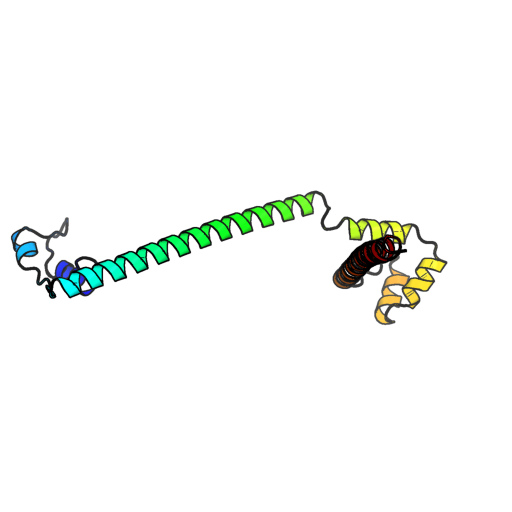32.289 1.00 53.09 133 LEU A O 1
ATOM 1117 N N . LEU A 1 134 ? 20.305 4.064 -30.117 1.00 52.16 134 LEU A N 1
ATOM 1118 C CA . LEU A 1 134 ? 19.006 3.595 -29.647 1.00 52.16 134 LEU A CA 1
ATOM 1119 C C . LEU A 1 134 ? 17.871 4.512 -30.116 1.00 52.16 134 LEU A C 1
ATOM 1121 O O . LEU A 1 134 ? 16.827 4.000 -30.519 1.00 52.16 134 LEU A O 1
ATOM 1125 N N . GLU A 1 135 ? 18.055 5.833 -30.137 1.00 57.22 135 GLU A N 1
ATOM 1126 C CA . GLU A 1 135 ? 17.094 6.782 -30.706 1.00 57.22 135 GLU A CA 1
ATOM 1127 C C . GLU A 1 135 ? 16.915 6.580 -32.209 1.00 57.22 135 GLU A C 1
ATOM 1129 O O . GLU A 1 135 ? 15.781 6.519 -32.686 1.00 57.22 135 GLU A O 1
ATOM 1134 N N . ARG A 1 136 ? 18.002 6.372 -32.960 1.00 57.66 136 ARG A N 1
ATOM 1135 C CA . ARG A 1 136 ? 17.933 6.067 -34.395 1.00 57.66 136 ARG A CA 1
ATOM 1136 C C . ARG A 1 136 ? 17.273 4.717 -34.653 1.00 57.66 136 ARG A C 1
ATOM 1138 O O . ARG A 1 136 ? 16.419 4.645 -35.528 1.00 57.66 136 ARG A O 1
ATOM 1145 N N . ILE A 1 137 ? 17.567 3.670 -33.878 1.00 55.44 137 ILE A N 1
ATOM 1146 C CA . ILE A 1 137 ? 16.891 2.364 -33.988 1.00 55.44 137 ILE A CA 1
ATOM 1147 C C . ILE A 1 137 ? 15.400 2.491 -33.648 1.00 55.44 137 ILE A C 1
ATOM 1149 O O . ILE A 1 137 ? 14.565 1.937 -34.365 1.00 55.44 137 ILE A O 1
ATOM 1153 N N . ARG A 1 138 ? 15.036 3.244 -32.600 1.00 62.53 138 ARG A N 1
ATOM 1154 C CA . ARG A 1 138 ? 13.635 3.530 -32.240 1.00 62.53 138 ARG A CA 1
ATOM 1155 C C . ARG A 1 138 ? 12.921 4.300 -33.351 1.00 62.53 138 ARG A C 1
ATOM 1157 O O . ARG A 1 138 ? 11.827 3.906 -33.749 1.00 62.53 138 ARG A O 1
ATOM 1164 N N . ALA A 1 139 ? 13.551 5.337 -33.900 1.00 67.56 139 ALA A N 1
ATOM 1165 C CA . ALA A 1 139 ? 13.014 6.131 -35.000 1.00 67.56 139 ALA A CA 1
ATOM 1166 C C . ALA A 1 139 ? 12.878 5.311 -36.295 1.00 67.56 139 ALA A C 1
ATOM 1168 O O . ALA A 1 139 ? 11.882 5.439 -37.009 1.00 67.56 139 ALA A O 1
ATOM 1169 N N . GLU A 1 140 ? 13.835 4.432 -36.591 1.00 63.53 140 GLU A N 1
ATOM 1170 C CA . GLU A 1 140 ? 13.826 3.583 -37.784 1.00 63.53 140 GLU A CA 1
ATOM 1171 C C . GLU A 1 140 ? 12.790 2.451 -37.667 1.00 63.53 140 GLU A C 1
ATOM 1173 O O . GLU A 1 140 ? 12.074 2.163 -38.631 1.00 63.53 140 GLU A O 1
ATOM 1178 N N . ARG A 1 141 ? 12.625 1.857 -36.473 1.00 57.94 141 ARG A N 1
ATOM 1179 C CA . ARG A 1 141 ? 11.543 0.900 -36.175 1.00 57.94 141 ARG A CA 1
ATOM 1180 C C . ARG A 1 141 ? 10.166 1.573 -36.261 1.00 57.94 141 ARG A C 1
ATOM 1182 O O . ARG A 1 141 ? 9.303 1.049 -36.961 1.00 57.94 141 ARG A O 1
ATOM 1189 N N . ALA A 1 142 ? 9.992 2.778 -35.711 1.00 67.50 142 ALA A N 1
ATOM 1190 C CA . ALA A 1 142 ? 8.749 3.553 -35.827 1.00 67.50 142 ALA A CA 1
ATOM 1191 C C . ALA A 1 142 ? 8.410 3.933 -37.285 1.00 67.50 142 ALA A C 1
ATOM 1193 O O . ALA A 1 142 ? 7.256 3.844 -37.716 1.00 67.50 142 ALA A O 1
ATOM 1194 N N . LYS A 1 143 ? 9.415 4.293 -38.098 1.00 63.88 143 LYS A N 1
ATOM 1195 C CA . LYS A 1 143 ? 9.243 4.547 -39.542 1.00 63.88 143 LYS A CA 1
ATOM 1196 C C . LYS A 1 143 ? 8.869 3.280 -40.320 1.00 63.88 143 LYS A C 1
ATOM 1198 O O . LYS A 1 143 ? 8.096 3.367 -41.277 1.00 63.88 143 LYS A O 1
ATOM 1203 N N . ARG A 1 144 ? 9.390 2.108 -39.935 1.00 56.00 144 ARG A N 1
ATOM 1204 C CA . ARG A 1 144 ? 9.037 0.807 -40.536 1.00 56.00 144 ARG A CA 1
ATOM 1205 C C . ARG A 1 144 ? 7.624 0.358 -40.143 1.00 56.00 144 ARG A C 1
ATOM 1207 O O . ARG A 1 144 ? 6.869 -0.073 -41.015 1.00 56.00 144 ARG A O 1
ATOM 1214 N N . GLU A 1 145 ? 7.220 0.560 -38.892 1.00 54.09 145 GLU A N 1
ATOM 1215 C CA . GLU A 1 145 ? 5.864 0.265 -38.403 1.00 54.09 145 GLU A CA 1
ATOM 1216 C C . GLU A 1 145 ? 4.801 1.195 -39.026 1.00 54.09 145 GLU A C 1
ATOM 1218 O O . GLU A 1 145 ? 3.742 0.729 -39.457 1.00 54.09 145 GLU A O 1
ATOM 1223 N N . GLY A 1 146 ? 5.108 2.486 -39.214 1.00 51.59 146 GLY A N 1
ATOM 1224 C CA . GLY A 1 146 ? 4.224 3.449 -39.891 1.00 51.59 146 GLY A CA 1
ATOM 1225 C C . GLY A 1 146 ? 4.066 3.240 -41.409 1.00 51.59 146 GLY A C 1
ATOM 1226 O O . GLY A 1 146 ? 3.045 3.621 -41.990 1.00 51.59 146 GLY A O 1
ATOM 1227 N N . LYS A 1 147 ? 5.038 2.602 -42.078 1.00 47.56 147 LYS A N 1
ATOM 1228 C CA . LYS A 1 147 ? 4.945 2.228 -43.507 1.00 47.56 147 LYS A CA 1
ATOM 1229 C C . LYS A 1 147 ? 4.146 0.932 -43.730 1.00 47.56 147 LYS A C 1
ATOM 1231 O O . LYS A 1 147 ? 3.512 0.776 -44.780 1.00 47.56 147 LYS A O 1
ATOM 1236 N N . GLY A 1 148 ? 4.094 0.036 -42.740 1.00 46.50 148 GLY A N 1
ATOM 1237 C CA . GLY A 1 148 ? 3.295 -1.197 -42.789 1.00 46.50 148 GLY A CA 1
ATOM 1238 C C . GLY A 1 148 ? 1.779 -0.965 -42.709 1.00 46.50 148 GLY A C 1
ATOM 1239 O O . GLY A 1 148 ? 1.005 -1.649 -43.384 1.00 46.50 148 GLY A O 1
ATOM 1240 N N . THR A 1 149 ? 1.330 0.041 -41.954 1.00 47.66 149 THR A N 1
ATOM 1241 C CA . THR A 1 149 ? -0.103 0.329 -41.750 1.00 47.66 149 THR A CA 1
ATOM 1242 C C . THR A 1 149 ? -0.737 1.111 -42.908 1.00 47.66 149 THR A C 1
ATOM 1244 O O . THR A 1 149 ? -1.846 0.772 -43.333 1.00 47.66 149 THR A O 1
ATOM 1247 N N . LYS A 1 150 ? -0.025 2.069 -43.528 1.00 48.81 150 LYS A N 1
ATOM 1248 C CA . LYS A 1 150 ? -0.528 2.804 -44.715 1.00 48.81 150 LYS A CA 1
ATOM 1249 C C . LYS A 1 150 ? -0.707 1.917 -45.954 1.00 48.81 150 LYS A C 1
ATOM 1251 O O . LYS A 1 150 ? -1.628 2.142 -46.741 1.00 48.81 150 LYS A O 1
ATOM 1256 N N . THR A 1 151 ? 0.106 0.870 -46.102 1.00 45.16 151 THR A N 1
ATOM 1257 C CA . THR A 1 151 ? 0.014 -0.064 -47.242 1.00 45.16 151 THR A CA 1
ATOM 1258 C C . THR A 1 151 ? -1.177 -1.027 -47.107 1.00 45.16 151 THR A C 1
ATOM 1260 O O . THR A 1 151 ? -1.785 -1.409 -48.110 1.00 45.16 151 THR A O 1
ATOM 1263 N N . ARG A 1 152 ? -1.590 -1.361 -45.872 1.00 44.03 152 ARG A N 1
ATOM 1264 C CA . ARG A 1 152 ? -2.794 -2.173 -45.601 1.00 44.03 152 ARG A CA 1
ATOM 1265 C C . ARG A 1 152 ? -4.103 -1.381 -45.739 1.00 44.03 152 ARG A C 1
ATOM 1267 O O . ARG A 1 152 ? -5.080 -1.940 -46.230 1.00 44.03 152 ARG A O 1
ATOM 1274 N N . GLY A 1 153 ? -4.118 -0.092 -45.382 1.00 40.72 153 GLY A N 1
ATOM 1275 C CA . GLY A 1 153 ? -5.292 0.783 -45.540 1.00 40.72 153 GLY A CA 1
ATOM 1276 C C . GLY A 1 153 ? -5.635 1.104 -47.001 1.00 40.72 153 GLY A C 1
ATOM 1277 O O . GLY A 1 153 ? -6.798 1.021 -47.393 1.00 40.72 153 GLY A O 1
ATOM 1278 N N . ARG A 1 154 ? -4.623 1.366 -47.845 1.00 45.94 154 ARG A N 1
ATOM 1279 C CA . ARG A 1 154 ? -4.834 1.655 -49.278 1.00 45.94 154 ARG A CA 1
ATOM 1280 C C . ARG A 1 154 ? -5.366 0.456 -50.073 1.00 45.94 154 ARG A C 1
ATOM 1282 O O . ARG A 1 154 ? -6.223 0.638 -50.928 1.00 45.94 154 ARG A O 1
ATOM 1289 N N . ARG A 1 155 ? -4.954 -0.777 -49.745 1.00 49.16 155 ARG A N 1
ATOM 1290 C CA . ARG A 1 155 ? -5.459 -1.992 -50.422 1.00 49.16 155 ARG A CA 1
ATOM 1291 C C . ARG A 1 155 ? -6.919 -2.335 -50.092 1.00 49.16 155 ARG A C 1
ATOM 1293 O O . ARG A 1 155 ? -7.558 -3.008 -50.895 1.00 49.16 155 ARG A O 1
ATOM 1300 N N . ARG A 1 156 ? -7.463 -1.883 -48.952 1.00 47.12 156 ARG A N 1
ATOM 1301 C CA . ARG A 1 156 ? -8.891 -2.072 -48.628 1.00 47.12 156 ARG A CA 1
ATOM 1302 C C . ARG A 1 156 ? -9.798 -1.073 -49.351 1.00 47.12 156 ARG A C 1
ATOM 1304 O O . ARG A 1 156 ? -10.853 -1.485 -49.815 1.00 47.12 156 ARG A O 1
ATOM 1311 N N . GLN A 1 157 ? -9.374 0.182 -49.517 1.00 48.62 157 GLN A N 1
ATOM 1312 C CA . GLN A 1 157 ? -10.160 1.178 -50.262 1.00 48.62 157 GLN A CA 1
ATOM 1313 C C . GLN A 1 157 ? -10.175 0.914 -51.775 1.00 48.62 157 GLN A C 1
ATOM 1315 O O . GLN A 1 157 ? -11.221 1.055 -52.399 1.00 48.62 157 GLN A O 1
ATOM 1320 N N . SER A 1 158 ? -9.069 0.442 -52.362 1.00 48.12 158 SER A N 1
ATOM 1321 C CA . SER A 1 158 ? -9.041 0.101 -53.794 1.00 48.12 158 SER A CA 1
ATOM 1322 C C . SER A 1 158 ? -9.911 -1.114 -54.146 1.00 48.12 158 SER A C 1
ATOM 1324 O O . SER A 1 158 ? -10.562 -1.100 -55.182 1.00 48.12 158 SER A O 1
ATOM 1326 N N . ARG A 1 159 ? -10.019 -2.120 -53.261 1.00 48.69 159 ARG A N 1
ATOM 1327 C CA . ARG A 1 159 ? -10.913 -3.277 -53.477 1.00 48.69 159 ARG A CA 1
ATOM 1328 C C . ARG A 1 159 ? -12.404 -2.961 -53.317 1.00 48.69 159 ARG A C 1
ATOM 1330 O O . ARG A 1 159 ? -13.218 -3.678 -53.880 1.00 48.69 159 ARG A O 1
ATOM 1337 N N . GLN A 1 160 ? -12.773 -1.917 -52.573 1.00 48.84 160 GLN A N 1
ATOM 1338 C CA . GLN A 1 160 ? -14.175 -1.486 -52.466 1.00 48.84 160 GLN A CA 1
ATOM 1339 C C . GLN A 1 160 ? -14.652 -0.708 -53.704 1.00 48.84 160 GLN A C 1
ATOM 1341 O O . GLN A 1 160 ? -15.838 -0.741 -54.010 1.00 48.84 160 GLN A O 1
ATOM 1346 N N . LEU A 1 161 ? -13.739 -0.061 -54.437 1.00 47.81 161 LEU A N 1
ATOM 1347 C CA . LEU A 1 161 ? -14.048 0.674 -55.671 1.00 47.81 161 LEU A CA 1
ATOM 1348 C C . LEU A 1 161 ? -14.127 -0.223 -56.922 1.00 47.81 161 LEU A C 1
ATOM 1350 O O . LEU A 1 161 ? -14.795 0.150 -57.880 1.00 47.81 161 LEU A O 1
ATOM 1354 N N . GLU A 1 162 ? -13.506 -1.407 -56.914 1.00 49.91 162 GLU A N 1
ATOM 1355 C CA . GLU A 1 162 ? -13.600 -2.392 -58.011 1.00 49.91 162 GLU A CA 1
ATOM 1356 C C . GLU A 1 162 ? -14.859 -3.278 -57.955 1.00 49.91 162 GLU A C 1
ATOM 1358 O O . GLU A 1 162 ? -15.213 -3.884 -58.957 1.00 49.91 162 GLU A O 1
ATOM 1363 N N . LEU A 1 163 ? -15.560 -3.338 -56.817 1.00 49.03 163 LEU A N 1
ATOM 1364 C CA . LEU A 1 163 ? -16.788 -4.133 -56.628 1.00 49.03 163 LEU A CA 1
ATOM 1365 C C . LEU A 1 163 ? -18.089 -3.338 -56.867 1.00 49.03 163 LEU A C 1
ATOM 1367 O O . LEU A 1 163 ? -19.174 -3.878 -56.677 1.00 49.03 163 LEU A O 1
ATOM 1371 N N . MET A 1 164 ? -17.989 -2.062 -57.257 1.00 50.38 164 MET A N 1
ATOM 1372 C CA . MET A 1 164 ? -19.129 -1.178 -57.562 1.00 50.38 164 MET A CA 1
ATOM 1373 C C . MET A 1 164 ? -19.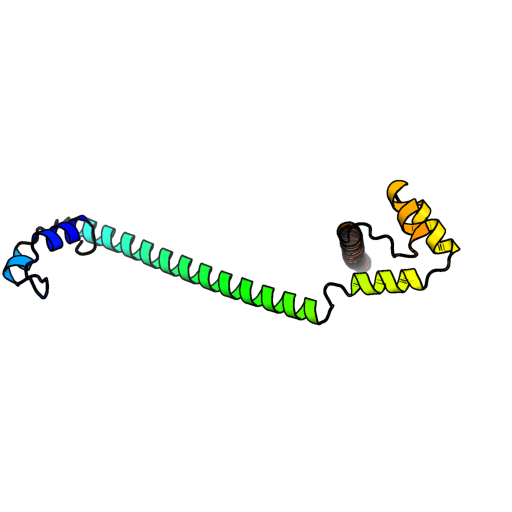176 -0.726 -59.036 1.00 50.38 164 MET A C 1
ATOM 1375 O O . MET A 1 164 ? -19.773 0.307 -59.340 1.00 50.38 164 MET A O 1
ATOM 1379 N N . ARG A 1 165 ? -18.536 -1.462 -59.951 1.00 44.00 165 ARG A N 1
ATOM 1380 C CA . ARG A 1 165 ? -18.661 -1.267 -61.404 1.00 44.00 165 ARG A CA 1
ATOM 1381 C C . ARG A 1 165 ? -19.235 -2.500 -62.073 1.00 44.00 165 ARG A C 1
ATOM 1383 O O . ARG A 1 165 ? -18.884 -3.611 -61.623 1.00 44.00 165 ARG A O 1
#

Sequence (165 aa):
FLNSPFGQDQIFSTQAGVTREGLNYNQIRKLRVPLPPLEEQHEIVRRVEALFKFADEVEKRAEEARKRVERITQSILARAFRGELTADFREAVRNWKNLGLEERRKYIFTLPKEEQEKALYEDEFPLEPAEHLLERIRAERAKREGKGTKTRGRRRQSRQLELMR

Foldseek 3Di:
DCPDPVNVVLQVVQWDDDPDTDDDPVSVVPRDDDDDDPVVVVVVVVVVVVVVVVVVVVVVVVVVVVVVVVVVVVVVVVCVVVCVVCPLVVVVQVVLVVDDPVVNLVVLVVDDPVQSVVCVPPVDDRCPPVVVVVVVVVVVVVVVVVVVVVVVVVVVVVVVVVVPD